Protein AF-A0ABD3XNU8-F1 (afdb_monomer)

Solvent-accessible surface area (backbone atoms only — not comparable to full-atom values): 5506 Å² total; per-residue (Å²): 90,32,37,34,40,37,24,20,50,66,36,40,49,46,49,56,51,59,75,70,48,93,78,74,83,68,58,94,62,52,47,78,45,68,48,38,37,72,90,40,31,52,83,56,50,77,79,64,83,51,72,78,60,55,60,77,31,81,45,73,50,79,47,72,41,73,72,32,60,95,74,50,58,69,69,57,53,51,52,34,47,52,52,51,53,57,51,52,50,61,52,62,75,110

Nearest PDB structures (foldseek):
  4a5o-assembly2_D  TM=4.391E-01  e=2.802E+00  Pseudomonas aeruginosa PAO1
  5zf1-assembly1_B  TM=3.769E-01  e=2.802E+00  Bombyx mori
  4a26-assembly1_B  TM=4.373E-01  e=6.325E+00  Leishmania major
  4a26-assembly1_A  TM=3.342E-01  e=7.244E+00  Leishmania major

Radius of gyration: 14.2 Å; Cα contacts (8 Å, |Δi|>4): 118; chains: 1; bounding box: 28×37×32 Å

Structure (mmCIF, N/CA/C/O backbone):
data_AF-A0ABD3XNU8-F1
#
_entry.id   AF-A0ABD3XNU8-F1
#
loop_
_atom_site.group_PDB
_atom_site.id
_atom_site.type_symbo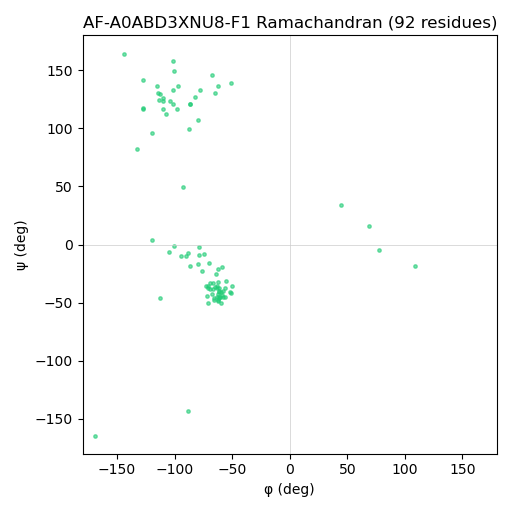l
_atom_site.label_atom_id
_atom_site.label_alt_id
_atom_site.label_comp_id
_atom_site.label_asym_id
_atom_site.label_entity_id
_atom_site.label_seq_id
_atom_site.pdbx_PDB_ins_code
_atom_site.Cartn_x
_atom_site.Cartn_y
_atom_site.Cartn_z
_atom_site.occupancy
_atom_site.B_iso_or_equiv
_atom_site.auth_seq_id
_atom_site.auth_comp_id
_atom_site.auth_asym_id
_atom_site.auth_atom_id
_atom_site.pdbx_PDB_model_num
ATOM 1 N N . MET A 1 1 ? -12.815 0.450 13.751 1.00 85.62 1 MET A N 1
ATOM 2 C CA . MET A 1 1 ? -12.065 -0.245 12.680 1.00 85.62 1 MET A CA 1
ATOM 3 C C . MET A 1 1 ? -10.667 0.355 12.548 1.00 85.62 1 MET A C 1
ATOM 5 O O . MET A 1 1 ? -10.530 1.567 12.633 1.00 85.62 1 MET A O 1
ATOM 9 N N . ARG A 1 2 ? -9.630 -0.464 12.345 1.00 87.12 2 ARG A N 1
ATOM 10 C CA . ARG A 1 2 ? -8.244 -0.021 12.120 1.00 87.12 2 ARG A CA 1
ATOM 11 C C . ARG A 1 2 ? -7.826 -0.292 10.676 1.00 87.12 2 ARG A C 1
ATOM 13 O O . ARG A 1 2 ? -7.890 -1.435 10.221 1.00 87.12 2 ARG A O 1
ATOM 20 N N . LEU A 1 3 ? -7.409 0.756 9.973 1.00 87.88 3 LEU A N 1
ATOM 21 C CA . LEU A 1 3 ? -6.982 0.737 8.580 1.00 87.88 3 LEU A CA 1
ATOM 22 C C . LEU A 1 3 ? -5.494 1.050 8.470 1.00 87.88 3 LEU A C 1
ATOM 24 O O . LEU A 1 3 ? -5.049 2.101 8.922 1.00 87.88 3 LEU A O 1
ATOM 28 N N . LEU A 1 4 ? -4.736 0.161 7.839 1.00 86.81 4 LEU A N 1
ATOM 29 C CA . LEU A 1 4 ? -3.334 0.402 7.529 1.00 86.81 4 LEU A CA 1
ATOM 30 C C . LEU A 1 4 ? -3.195 0.726 6.042 1.00 86.81 4 LEU A C 1
ATOM 32 O O . LEU A 1 4 ? -3.595 -0.068 5.197 1.00 86.81 4 LEU A O 1
ATOM 36 N N . ILE A 1 5 ? -2.611 1.870 5.70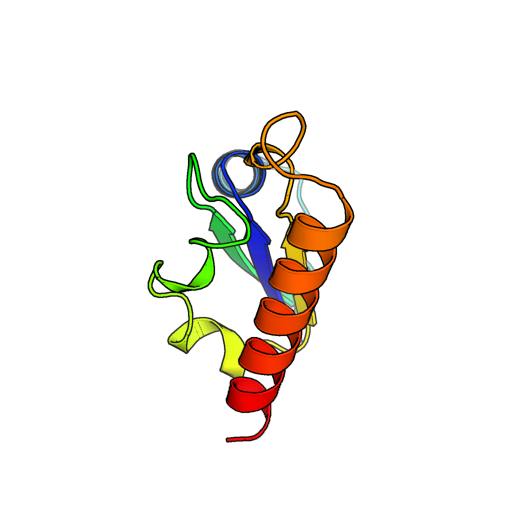9 1.00 87.81 5 ILE A N 1
ATOM 37 C CA . ILE A 1 5 ? -2.252 2.224 4.335 1.00 87.81 5 ILE A CA 1
ATOM 38 C C . ILE A 1 5 ? -0.737 2.121 4.228 1.00 87.81 5 ILE A C 1
ATOM 40 O O . ILE A 1 5 ? -0.012 2.896 4.853 1.00 87.81 5 ILE A O 1
ATOM 44 N N . VAL A 1 6 ? -0.256 1.153 3.453 1.00 85.38 6 VAL A N 1
ATOM 45 C CA . VAL A 1 6 ? 1.170 0.901 3.241 1.00 85.38 6 VAL A CA 1
ATOM 46 C C . VAL A 1 6 ? 1.493 1.180 1.785 1.00 85.38 6 VAL A C 1
ATOM 48 O O . VAL A 1 6 ? 0.817 0.676 0.891 1.00 85.38 6 VAL A O 1
ATOM 51 N N . GLY A 1 7 ? 2.528 1.967 1.530 1.00 84.81 7 GLY A N 1
ATOM 52 C CA . GLY A 1 7 ? 2.999 2.147 0.163 1.00 84.81 7 GLY A CA 1
ATOM 53 C C . GLY A 1 7 ? 4.333 2.851 0.060 1.00 84.81 7 GLY A C 1
ATOM 54 O O . GLY A 1 7 ? 5.069 2.946 1.043 1.00 84.81 7 GLY A O 1
ATOM 55 N N . HIS A 1 8 ? 4.668 3.328 -1.133 1.00 85.44 8 HIS A N 1
ATOM 56 C CA . HIS A 1 8 ? 5.923 4.043 -1.341 1.00 85.44 8 HIS A CA 1
ATOM 57 C C . HIS A 1 8 ? 5.764 5.555 -1.079 1.00 85.44 8 HIS A C 1
ATOM 59 O O . HIS A 1 8 ? 5.051 5.985 -0.165 1.00 85.44 8 HIS A O 1
ATOM 65 N N . SER A 1 9 ? 6.440 6.387 -1.869 1.00 83.12 9 SER A N 1
ATOM 66 C CA . SER A 1 9 ? 6.469 7.847 -1.762 1.00 83.12 9 SER A CA 1
ATOM 67 C C . SER A 1 9 ? 5.081 8.504 -1.791 1.00 83.12 9 SER A C 1
ATOM 69 O O . SER A 1 9 ? 4.886 9.523 -1.127 1.00 83.12 9 SER A O 1
ATOM 71 N N . ILE A 1 10 ? 4.103 7.928 -2.506 1.00 85.44 10 ILE A N 1
ATOM 72 C CA . ILE A 1 10 ? 2.727 8.454 -2.549 1.00 85.44 10 ILE A CA 1
ATOM 73 C C . ILE A 1 10 ? 2.065 8.341 -1.176 1.00 85.44 10 ILE A C 1
ATOM 75 O O . ILE A 1 10 ? 1.526 9.323 -0.673 1.00 85.44 10 ILE A O 1
ATOM 79 N N . VAL A 1 11 ? 2.159 7.182 -0.520 1.00 86.69 11 VAL A N 1
ATOM 80 C CA . VAL A 1 11 ? 1.586 6.980 0.820 1.00 86.69 11 VAL A CA 1
ATOM 81 C C . VAL A 1 11 ? 2.276 7.859 1.864 1.00 86.69 11 VAL A C 1
ATOM 83 O O . VAL A 1 11 ? 1.605 8.410 2.737 1.00 86.69 11 VAL A O 1
ATOM 86 N N . ALA A 1 12 ? 3.593 8.062 1.746 1.00 80.12 12 ALA A N 1
ATOM 87 C CA . ALA A 1 12 ? 4.324 8.980 2.622 1.00 80.12 12 ALA A CA 1
ATOM 88 C C . ALA A 1 12 ? 3.812 10.425 2.482 1.00 80.12 12 ALA A C 1
ATOM 90 O O . ALA A 1 12 ? 3.621 11.123 3.476 1.00 80.12 12 ALA A O 1
ATOM 91 N N . ARG A 1 13 ? 3.531 10.859 1.247 1.00 86.31 13 ARG A N 1
ATOM 92 C CA . ARG A 1 13 ? 2.959 12.182 0.964 1.00 86.31 13 ARG A CA 1
ATOM 93 C C . ARG A 1 13 ? 1.502 12.306 1.396 1.00 86.31 13 ARG A C 1
ATOM 95 O O . ARG A 1 13 ? 1.126 13.355 1.910 1.00 86.31 13 ARG A O 1
ATOM 102 N N . LEU A 1 14 ? 0.701 11.253 1.242 1.00 84.56 14 LEU A N 1
ATOM 103 C CA . LEU A 1 14 ? -0.688 11.240 1.705 1.00 84.56 14 LEU A CA 1
ATOM 10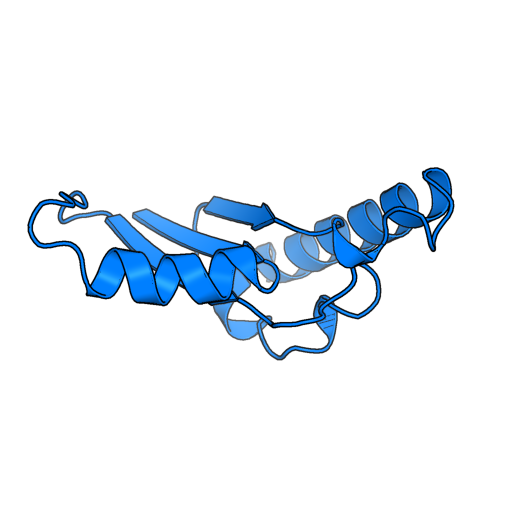4 C C . LEU A 1 14 ? -0.773 11.469 3.215 1.00 84.56 14 LEU A C 1
ATOM 106 O O . LEU A 1 14 ? -1.613 12.250 3.645 1.00 84.56 14 LEU A O 1
ATOM 110 N N . ALA A 1 15 ? 0.121 10.872 4.009 1.00 79.50 15 ALA A N 1
ATOM 111 C CA . ALA A 1 15 ? 0.157 11.096 5.455 1.00 79.50 15 ALA A CA 1
ATOM 112 C C . ALA A 1 15 ? 0.312 12.587 5.813 1.00 79.50 15 ALA A C 1
ATOM 114 O O . ALA A 1 15 ? -0.416 13.105 6.660 1.00 79.50 15 ALA A O 1
ATOM 115 N N . LEU A 1 16 ? 1.224 13.284 5.125 1.00 81.12 16 LEU A N 1
ATOM 116 C CA . LEU A 1 16 ? 1.448 14.723 5.301 1.00 81.12 16 LEU A CA 1
ATOM 117 C C . LEU A 1 16 ? 0.246 15.545 4.825 1.00 81.12 16 LEU A C 1
ATOM 119 O O . LEU A 1 16 ? -0.173 16.481 5.500 1.00 81.12 16 LEU A O 1
ATOM 123 N N . TYR A 1 17 ? -0.331 15.173 3.681 1.00 83.69 17 TYR A N 1
ATOM 124 C CA . TYR A 1 17 ? -1.500 15.844 3.127 1.00 83.69 17 TYR A CA 1
ATOM 125 C C . TYR A 1 17 ? -2.706 15.742 4.068 1.00 83.69 17 TYR A C 1
ATOM 127 O O . TYR A 1 17 ? -3.301 16.763 4.402 1.00 83.69 17 TYR A O 1
ATOM 135 N N . PHE A 1 18 ? -3.020 14.550 4.581 1.00 79.50 18 PHE A N 1
ATOM 136 C CA . PHE A 1 18 ? -4.123 14.363 5.526 1.00 79.50 18 PHE A CA 1
ATOM 137 C C . PHE A 1 18 ? -3.917 15.115 6.838 1.00 79.50 18 PHE A C 1
ATOM 139 O O . PHE A 1 18 ? -4.876 15.680 7.352 1.00 79.50 18 PHE A O 1
ATOM 146 N N . ALA A 1 19 ? -2.683 15.191 7.342 1.00 76.94 19 ALA A N 1
ATOM 147 C CA . ALA A 1 19 ? -2.373 16.004 8.517 1.00 76.94 19 ALA A CA 1
ATOM 148 C C . ALA A 1 19 ? -2.602 17.511 8.281 1.00 76.94 19 ALA A C 1
ATOM 150 O O . ALA A 1 19 ? -2.855 18.246 9.231 1.00 76.94 19 ALA A O 1
ATOM 151 N N . SER A 1 20 ? -2.526 17.971 7.027 1.00 79.19 20 SER A N 1
ATOM 152 C CA . SER A 1 20 ? -2.724 19.378 6.648 1.00 79.19 20 SER A CA 1
ATOM 153 C C . SER A 1 20 ? -4.173 19.754 6.308 1.00 79.19 20 SER A C 1
ATOM 155 O O . SER A 1 20 ? -4.480 20.935 6.144 1.00 79.19 20 SER A O 1
ATOM 157 N N . LEU A 1 21 ? -5.076 18.776 6.175 1.00 77.81 21 LEU A N 1
ATOM 158 C CA . LEU A 1 21 ? -6.457 19.024 5.765 1.00 77.81 21 LEU A CA 1
ATOM 159 C C . LEU A 1 21 ? -7.360 19.366 6.953 1.00 77.81 21 LEU A C 1
ATOM 161 O O . LEU A 1 21 ? -7.621 18.532 7.813 1.00 77.81 21 LEU A O 1
ATOM 165 N N . ASN A 1 22 ? -7.974 20.549 6.909 1.00 57.34 22 ASN A N 1
ATOM 166 C CA . ASN A 1 22 ? -8.969 20.979 7.901 1.00 57.34 22 ASN A CA 1
ATOM 167 C C . ASN A 1 22 ? -10.379 20.385 7.693 1.00 57.34 22 ASN A C 1
ATOM 169 O O . ASN A 1 22 ? -11.246 20.568 8.542 1.00 57.34 22 ASN A O 1
ATOM 173 N N . VAL A 1 23 ? -10.647 19.705 6.568 1.00 62.50 23 VAL A N 1
ATOM 174 C CA . VAL A 1 23 ? -12.012 19.269 6.176 1.00 62.50 23 VAL A CA 1
ATOM 175 C C . VAL A 1 23 ? -12.133 17.745 6.027 1.00 62.50 23 VAL A C 1
ATOM 177 O O . VAL A 1 23 ? -13.190 17.228 5.668 1.00 62.50 23 VAL A O 1
ATOM 180 N N . PHE A 1 24 ? -11.080 16.983 6.325 1.00 68.56 24 PHE A N 1
ATOM 181 C CA . PHE A 1 24 ? -11.149 15.531 6.197 1.00 68.56 24 PHE A CA 1
ATOM 182 C C . PHE A 1 24 ? -11.860 14.905 7.404 1.00 68.56 24 PHE A C 1
ATOM 184 O O . PHE A 1 24 ? -11.321 14.850 8.507 1.00 68.56 24 PHE A O 1
ATOM 191 N N . ARG A 1 25 ? -13.098 14.436 7.201 1.00 70.75 25 ARG A N 1
ATOM 192 C CA . ARG A 1 25 ? -13.882 13.758 8.2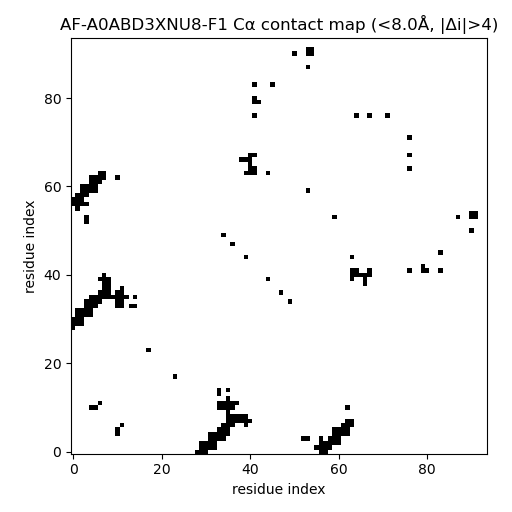41 1.00 70.75 25 ARG A CA 1
ATOM 193 C C . ARG A 1 25 ? -13.571 12.266 8.240 1.00 70.75 25 ARG A C 1
ATOM 195 O O . ARG A 1 25 ? -14.126 11.512 7.446 1.00 70.75 25 ARG A O 1
ATOM 202 N N . ILE A 1 26 ? -12.702 11.852 9.154 1.00 75.69 26 ILE A N 1
ATOM 203 C CA . ILE A 1 26 ? -12.525 10.440 9.498 1.00 75.69 26 ILE A CA 1
ATOM 204 C C . ILE A 1 26 ? -13.629 10.081 10.503 1.00 75.69 26 ILE A C 1
ATOM 206 O O . ILE A 1 26 ? -13.777 10.797 11.497 1.00 75.69 26 ILE A O 1
ATOM 210 N N . PRO A 1 27 ? -14.424 9.022 10.265 1.00 82.75 27 PRO A N 1
ATOM 211 C CA . PRO A 1 27 ? -15.359 8.515 11.262 1.00 82.75 27 PRO A CA 1
ATOM 212 C C . PRO A 1 27 ? -14.650 8.293 12.608 1.00 82.75 27 PRO A C 1
ATOM 214 O O . PRO A 1 27 ? -13.523 7.798 12.614 1.00 82.75 27 PRO A O 1
ATOM 217 N N . PRO A 1 28 ? -15.262 8.642 13.752 1.00 80.50 28 PRO A N 1
ATOM 218 C CA . PRO A 1 28 ? -14.592 8.586 15.056 1.00 80.50 28 PRO A CA 1
ATOM 219 C C . PRO A 1 28 ? -14.165 7.166 15.460 1.00 80.50 28 PRO A C 1
ATOM 221 O O . PRO A 1 28 ? -13.269 6.985 16.281 1.00 80.50 28 PRO A O 1
ATOM 224 N N . ASP A 1 29 ? -14.786 6.148 14.873 1.00 87.50 29 ASP A N 1
ATOM 225 C CA . ASP A 1 29 ? -14.477 4.738 15.064 1.00 87.50 29 ASP A CA 1
ATOM 226 C C . ASP A 1 29 ? -13.396 4.214 14.099 1.00 87.50 29 ASP A C 1
ATOM 228 O O . ASP A 1 29 ? -12.940 3.076 14.255 1.00 87.50 29 ASP A O 1
ATOM 232 N N . LEU A 1 30 ? -12.961 5.010 13.117 1.00 85.06 30 LEU A N 1
ATOM 233 C CA . LEU A 1 30 ? -11.937 4.648 12.142 1.00 85.06 30 LEU A CA 1
ATOM 234 C C . LEU A 1 30 ? -10.567 5.209 12.544 1.00 85.06 30 LEU A C 1
ATOM 236 O O . LEU A 1 30 ? -10.334 6.413 12.544 1.00 85.06 30 LEU A O 1
ATOM 240 N N . GLN A 1 31 ? -9.618 4.318 12.816 1.00 86.31 31 GLN A N 1
ATOM 241 C CA . GLN A 1 31 ? -8.213 4.669 13.020 1.00 86.31 31 GLN A CA 1
ATOM 242 C C . GLN A 1 31 ? -7.436 4.356 11.744 1.00 86.31 31 GLN A C 1
ATOM 244 O O . GLN A 1 31 ? -7.420 3.205 11.310 1.00 86.31 31 GLN A O 1
ATOM 249 N N . ILE A 1 32 ? -6.798 5.363 11.145 1.00 86.06 32 ILE A N 1
ATOM 250 C CA . ILE A 1 32 ? -5.991 5.202 9.929 1.00 86.06 32 ILE A CA 1
ATOM 251 C C . ILE A 1 32 ? -4.518 5.382 10.282 1.00 86.06 32 ILE A C 1
ATOM 253 O O . ILE A 1 32 ? -4.127 6.412 10.829 1.00 86.06 32 ILE A O 1
ATOM 257 N N . GLN A 1 33 ? -3.694 4.400 9.933 1.00 86.12 33 GLN A N 1
ATOM 258 C CA . GLN A 1 33 ? -2.245 4.483 10.033 1.00 86.12 33 GLN A CA 1
ATOM 259 C C . GLN A 1 33 ? -1.628 4.483 8.636 1.00 86.12 33 GLN A C 1
ATOM 261 O O . GLN A 1 33 ? -1.905 3.603 7.824 1.00 86.12 33 GLN A O 1
ATOM 266 N N . PHE A 1 34 ? -0.749 5.447 8.370 1.00 85.38 34 PHE A N 1
ATOM 267 C CA . PHE A 1 34 ? 0.019 5.516 7.130 1.00 85.38 34 PHE A CA 1
ATOM 268 C C . PHE A 1 34 ? 1.442 5.004 7.359 1.00 85.38 34 PHE A C 1
ATOM 270 O O . PHE A 1 34 ? 2.115 5.397 8.314 1.00 85.38 34 PHE A O 1
ATOM 277 N N . ARG A 1 35 ? 1.918 4.139 6.463 1.00 83.62 35 ARG A N 1
ATOM 278 C CA . ARG A 1 35 ? 3.282 3.599 6.436 1.00 83.62 35 ARG A CA 1
ATOM 279 C C . ARG A 1 35 ? 3.827 3.707 5.015 1.00 83.62 35 ARG A C 1
ATOM 281 O O . ARG A 1 35 ? 3.750 2.772 4.224 1.00 83.62 35 ARG A O 1
ATOM 288 N N . GLY A 1 36 ? 4.326 4.894 4.690 1.00 80.56 36 GLY A N 1
ATOM 289 C CA . GLY A 1 36 ? 4.950 5.184 3.405 1.00 80.56 36 GLY A CA 1
ATOM 290 C C . GLY A 1 36 ? 6.469 5.082 3.476 1.00 80.56 36 GLY A C 1
ATOM 291 O O . GLY A 1 36 ? 7.059 5.619 4.413 1.00 80.56 36 GLY A O 1
ATOM 292 N N . VAL A 1 37 ? 7.106 4.456 2.486 1.00 78.56 37 VAL A N 1
ATOM 293 C CA . VAL A 1 37 ? 8.573 4.446 2.367 1.00 78.56 37 VAL A CA 1
ATOM 294 C C . VAL A 1 37 ? 9.017 4.896 0.983 1.00 78.56 37 VAL A C 1
ATOM 296 O O . VAL A 1 37 ? 8.725 4.260 -0.027 1.00 78.56 37 VAL A O 1
ATOM 299 N N . SER A 1 38 ? 9.746 6.009 0.931 1.00 79.56 38 SER A N 1
ATOM 300 C CA . SER A 1 38 ? 10.259 6.539 -0.333 1.00 79.56 38 SER A CA 1
ATOM 301 C C . SER A 1 38 ? 11.221 5.552 -0.998 1.00 79.56 38 SER A C 1
ATOM 303 O O . SER A 1 38 ? 12.074 4.974 -0.329 1.00 79.56 38 SER A O 1
ATOM 305 N N . GLY A 1 39 ? 11.079 5.364 -2.312 1.00 76.38 39 GLY A N 1
ATOM 306 C CA . GLY A 1 39 ? 11.955 4.487 -3.097 1.00 76.38 39 GLY A CA 1
ATOM 307 C C . GLY A 1 39 ? 11.799 2.991 -2.806 1.00 76.38 39 GLY A C 1
ATOM 308 O O . GLY A 1 39 ? 12.683 2.217 -3.159 1.00 76.38 39 GLY A O 1
ATOM 309 N N . ALA A 1 40 ? 10.712 2.571 -2.152 1.00 76.38 40 ALA A N 1
ATOM 310 C CA . ALA A 1 40 ? 10.447 1.160 -1.900 1.00 76.38 40 ALA A CA 1
ATOM 311 C C . ALA A 1 40 ? 9.902 0.451 -3.156 1.00 76.38 40 ALA A C 1
ATOM 313 O O . ALA A 1 40 ? 8.991 0.942 -3.821 1.00 76.38 40 ALA A O 1
ATOM 314 N N . TRP A 1 41 ? 10.471 -0.709 -3.453 1.00 82.94 41 TRP A N 1
ATOM 315 C CA . TRP A 1 41 ? 10.152 -1.644 -4.534 1.00 82.94 41 TRP A CA 1
ATOM 316 C C . TRP A 1 41 ? 9.345 -2.798 -3.946 1.00 82.94 41 TRP A C 1
ATOM 318 O O . TRP A 1 41 ? 9.497 -3.083 -2.757 1.00 82.94 41 TRP A O 1
ATOM 328 N N . VAL A 1 42 ? 8.561 -3.537 -4.737 1.00 81.06 42 VAL A N 1
ATOM 329 C CA . VAL A 1 42 ? 7.803 -4.690 -4.196 1.00 81.06 42 VAL A CA 1
ATOM 330 C C . VAL A 1 42 ? 8.732 -5.699 -3.504 1.00 81.06 42 VAL A C 1
ATOM 332 O O . VAL A 1 42 ? 8.392 -6.250 -2.457 1.00 81.06 42 VAL A O 1
ATOM 335 N N . SER A 1 43 ? 9.934 -5.905 -4.048 1.00 75.25 43 SER A N 1
ATOM 336 C CA . SER A 1 43 ? 10.924 -6.857 -3.529 1.00 75.25 43 SER A CA 1
ATOM 337 C C . SER A 1 43 ? 11.542 -6.453 -2.184 1.00 75.25 43 SER A C 1
ATOM 339 O O . SER A 1 43 ? 11.850 -7.323 -1.368 1.00 75.25 43 SER A O 1
ATOM 341 N N . ASN A 1 44 ? 11.719 -5.151 -1.931 1.00 72.00 44 ASN A N 1
ATOM 342 C CA . ASN A 1 44 ? 12.358 -4.643 -0.713 1.00 72.00 44 ASN A CA 1
ATOM 343 C C . ASN A 1 44 ? 11.364 -4.052 0.297 1.00 72.00 44 ASN A C 1
ATOM 345 O O . ASN A 1 44 ? 11.738 -3.777 1.440 1.00 72.00 44 ASN A O 1
ATOM 349 N N . PHE A 1 45 ? 10.092 -3.947 -0.098 1.00 71.50 45 PHE A N 1
ATOM 350 C CA . PHE A 1 45 ? 9.010 -3.390 0.698 1.00 71.50 45 PHE A CA 1
ATOM 351 C C . PHE A 1 45 ? 8.955 -3.999 2.101 1.00 71.50 45 PHE A C 1
ATOM 353 O O . PHE A 1 45 ? 8.692 -3.316 3.085 1.00 71.50 45 PHE A O 1
ATOM 360 N N . PHE A 1 46 ? 9.270 -5.292 2.218 1.00 60.00 46 PHE A N 1
ATOM 361 C CA . PHE A 1 46 ? 9.166 -6.060 3.455 1.00 60.00 46 PHE A CA 1
ATOM 362 C C . PHE A 1 46 ? 10.275 -5.810 4.497 1.00 60.00 46 PHE A C 1
ATOM 364 O O . PHE A 1 46 ? 10.058 -6.048 5.687 1.00 60.00 46 PHE A O 1
ATOM 371 N N . PHE A 1 47 ? 11.452 -5.314 4.102 1.00 61.50 47 PHE A N 1
ATOM 372 C CA . PHE A 1 47 ? 12.552 -5.061 5.052 1.00 61.50 47 PHE A CA 1
ATOM 373 C C . PHE A 1 47 ? 12.313 -3.823 5.925 1.00 61.50 47 PHE A C 1
ATOM 375 O O . PHE A 1 47 ? 13.024 -3.582 6.897 1.00 61.50 47 PHE A O 1
ATOM 382 N N . LEU A 1 48 ? 11.268 -3.060 5.619 1.00 63.91 48 LEU A N 1
ATOM 383 C CA . LEU A 1 48 ? 11.019 -1.738 6.171 1.00 63.91 48 LEU A CA 1
ATOM 384 C C . LEU A 1 48 ? 10.123 -1.779 7.422 1.00 63.91 48 LEU A C 1
ATOM 386 O O . LEU A 1 48 ? 9.124 -1.085 7.508 1.00 63.91 48 LEU A O 1
ATOM 390 N N . ASN A 1 49 ? 10.447 -2.636 8.390 1.00 59.75 49 ASN A N 1
ATOM 391 C CA . ASN A 1 49 ? 9.946 -2.613 9.777 1.00 59.75 49 ASN A CA 1
ATOM 392 C C . ASN A 1 49 ? 8.423 -2.388 10.027 1.00 59.75 49 ASN A C 1
ATOM 394 O O . ASN A 1 49 ? 8.032 -1.800 11.033 1.00 59.75 49 ASN A O 1
ATOM 398 N N . TRP A 1 50 ? 7.537 -2.876 9.152 1.00 65.25 50 TRP A N 1
ATOM 399 C CA . TRP A 1 50 ? 6.070 -2.716 9.263 1.00 65.25 50 TRP A CA 1
ATOM 400 C C . TRP A 1 50 ? 5.349 -3.950 9.822 1.00 65.25 50 TRP A C 1
ATOM 402 O O . TRP A 1 50 ? 4.136 -3.917 10.020 1.00 65.25 50 TRP A O 1
ATOM 412 N N . ARG A 1 51 ? 6.093 -5.024 10.127 1.00 62.31 51 ARG A N 1
ATOM 413 C CA . ARG A 1 51 ? 5.566 -6.303 10.642 1.00 62.31 51 ARG A CA 1
ATOM 414 C C . ARG A 1 51 ? 4.651 -6.130 11.854 1.00 62.31 51 ARG A C 1
ATOM 416 O O . ARG A 1 51 ? 3.615 -6.777 11.926 1.00 62.31 51 ARG A O 1
ATOM 423 N N . VAL A 1 52 ? 5.018 -5.229 12.766 1.00 57.31 52 VAL A N 1
ATOM 424 C CA . VAL A 1 52 ? 4.272 -4.969 14.007 1.00 57.31 52 VAL A CA 1
ATOM 425 C C . VAL A 1 52 ? 2.903 -4.345 13.716 1.00 57.31 52 VAL A C 1
ATOM 427 O O . VAL A 1 52 ? 1.932 -4.660 14.386 1.00 57.31 52 VAL A O 1
ATOM 430 N N . SER A 1 53 ? 2.786 -3.532 12.663 1.00 64.75 53 SER A N 1
ATOM 431 C CA . SER A 1 53 ? 1.525 -2.873 12.318 1.00 64.75 53 SER A CA 1
ATOM 432 C C . SER A 1 53 ? 0.544 -3.786 11.575 1.00 64.75 53 SER A C 1
ATOM 434 O O . SER A 1 53 ? -0.628 -3.463 11.519 1.00 64.75 53 SER A O 1
ATOM 436 N N . VAL A 1 54 ? 0.942 -4.924 11.004 1.00 70.31 54 VAL A N 1
ATOM 437 C CA . VAL A 1 54 ? 0.016 -5.749 10.193 1.00 70.31 54 VAL A CA 1
ATOM 438 C C . VAL A 1 54 ? -1.046 -6.459 11.043 1.00 70.31 54 VAL A C 1
ATOM 440 O O . VAL A 1 54 ? -2.188 -6.576 10.605 1.00 70.31 54 VAL A O 1
ATOM 443 N N . HIS A 1 55 ? -0.696 -6.902 12.254 1.00 71.38 55 HIS A N 1
ATOM 444 C CA . HIS A 1 55 ? -1.600 -7.665 13.127 1.00 71.38 55 HIS A CA 1
ATOM 445 C C . HIS A 1 55 ? -2.761 -6.826 13.666 1.00 71.38 55 HIS A C 1
ATOM 447 O O . HIS A 1 55 ? -3.892 -7.295 13.737 1.00 71.38 55 HIS A O 1
ATOM 453 N N . ASP A 1 56 ? -2.491 -5.568 14.008 1.00 79.75 56 ASP A N 1
ATOM 454 C CA . ASP A 1 56 ? -3.454 -4.713 14.701 1.00 79.75 56 ASP A CA 1
ATOM 455 C C . ASP A 1 56 ? -4.540 -4.123 13.791 1.00 79.75 56 ASP A C 1
ATOM 457 O O . ASP A 1 56 ? -5.413 -3.406 14.282 1.00 79.75 56 ASP A O 1
ATOM 461 N N . HIS A 1 57 ? -4.499 -4.379 12.478 1.00 84.06 57 HIS A N 1
ATOM 462 C CA . HIS A 1 57 ? -5.364 -3.714 11.501 1.00 84.06 57 HIS A CA 1
ATOM 463 C C . HIS A 1 57 ? -6.329 -4.681 10.811 1.00 84.06 57 HIS A C 1
ATOM 465 O O . HIS A 1 57 ? -5.983 -5.780 10.374 1.00 84.06 57 HIS A O 1
ATOM 471 N N . ASN A 1 58 ? -7.581 -4.239 10.677 1.00 86.25 58 ASN A N 1
ATOM 472 C CA . ASN A 1 58 ? -8.647 -5.020 10.058 1.00 86.25 58 ASN A CA 1
ATOM 473 C C . ASN A 1 58 ? -8.443 -5.116 8.543 1.00 86.25 58 ASN A C 1
ATOM 475 O O . ASN A 1 58 ? -8.568 -6.200 7.964 1.00 86.25 58 ASN A O 1
ATOM 479 N N . VAL A 1 59 ? -8.106 -3.978 7.932 1.00 85.56 59 VAL A N 1
ATOM 480 C CA . VAL A 1 59 ? -7.962 -3.786 6.488 1.00 85.56 59 VAL A CA 1
ATOM 481 C C . VAL A 1 59 ? -6.597 -3.168 6.210 1.00 85.56 59 VAL A C 1
ATOM 483 O O . VAL A 1 59 ? -6.126 -2.317 6.969 1.00 85.56 59 VAL A O 1
ATOM 486 N N . ILE A 1 60 ? -5.968 -3.604 5.120 1.00 86.50 60 ILE A N 1
ATOM 487 C CA . ILE A 1 60 ? -4.679 -3.084 4.673 1.00 86.50 60 ILE A CA 1
ATOM 488 C C . ILE A 1 60 ? -4.809 -2.669 3.210 1.00 86.50 60 ILE A C 1
ATOM 490 O O . ILE A 1 60 ? -5.064 -3.516 2.356 1.00 86.50 60 ILE A O 1
ATOM 494 N N . PHE A 1 61 ? -4.633 -1.380 2.923 1.00 87.69 61 PHE A N 1
ATOM 495 C CA . PHE A 1 61 ? -4.418 -0.898 1.561 1.00 87.69 61 PHE A CA 1
ATOM 496 C C . PHE A 1 61 ? -2.933 -0.977 1.252 1.00 87.69 61 PHE A C 1
ATOM 498 O O . PHE A 1 61 ? -2.116 -0.367 1.943 1.00 87.69 61 PHE A O 1
ATOM 505 N N . LEU A 1 62 ? -2.598 -1.728 0.211 1.00 86.06 62 LEU A N 1
ATOM 506 C CA . LEU A 1 62 ? -1.234 -1.909 -0.247 1.00 86.06 62 LEU A CA 1
ATOM 507 C C . LEU A 1 62 ? -1.055 -1.195 -1.587 1.00 86.06 62 LEU A C 1
ATOM 509 O O . LEU A 1 62 ? -1.695 -1.551 -2.573 1.00 86.06 62 LEU A O 1
ATOM 513 N N . GLN A 1 63 ? -0.180 -0.194 -1.611 1.00 86.62 63 GLN A N 1
ATOM 514 C CA . GLN A 1 63 ? 0.145 0.601 -2.789 1.00 86.62 63 GLN A CA 1
ATOM 515 C C . GLN A 1 63 ? 1.641 0.454 -3.087 1.00 86.62 63 GLN A C 1
ATOM 517 O O . GLN A 1 63 ? 2.487 1.105 -2.485 1.00 86.62 63 GLN A O 1
ATOM 522 N N . VAL A 1 64 ? 1.987 -0.461 -3.985 1.00 85.31 64 VAL A N 1
ATOM 523 C CA . VAL A 1 64 ? 3.374 -0.808 -4.335 1.00 85.31 64 VAL A CA 1
ATOM 524 C C . VAL A 1 64 ? 3.455 -1.129 -5.825 1.00 85.31 64 VAL A C 1
ATOM 526 O O . VAL A 1 64 ? 2.425 -1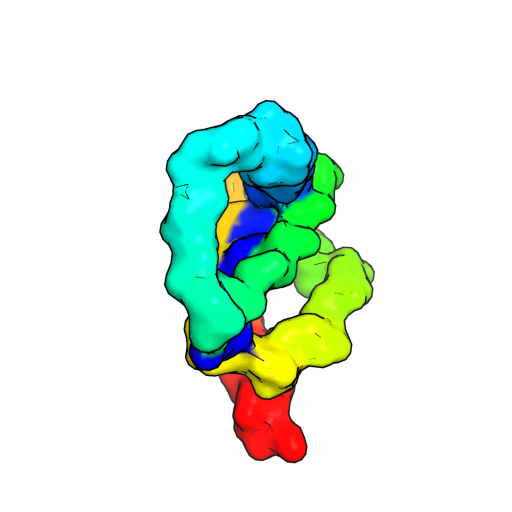.374 -6.448 1.00 85.31 64 VAL A O 1
ATOM 529 N N . GLY A 1 65 ? 4.661 -1.152 -6.394 1.00 84.25 65 GLY A N 1
ATOM 530 C CA . GLY A 1 65 ? 4.874 -1.542 -7.792 1.00 84.25 65 GLY A CA 1
ATOM 531 C C . GLY A 1 65 ? 5.252 -0.405 -8.731 1.00 84.25 65 GLY A C 1
ATOM 532 O O . GLY A 1 65 ? 5.805 -0.681 -9.786 1.00 84.25 65 GLY A O 1
ATOM 533 N N . GLU A 1 66 ? 5.020 0.862 -8.370 1.00 85.88 66 GLU A N 1
ATOM 534 C CA . GLU A 1 66 ? 5.334 1.991 -9.264 1.00 85.88 66 GLU A CA 1
ATOM 535 C C . GLU A 1 66 ? 6.832 2.075 -9.582 1.00 85.88 66 GLU A C 1
ATOM 537 O O . GLU A 1 66 ? 7.208 2.229 -10.738 1.00 85.88 66 GLU A O 1
ATOM 542 N N . ASN A 1 67 ? 7.688 1.886 -8.573 1.00 85.88 67 ASN A N 1
ATOM 543 C CA . ASN A 1 67 ? 9.145 1.891 -8.748 1.00 85.88 67 ASN A CA 1
ATOM 544 C C . ASN A 1 67 ? 9.666 0.669 -9.525 1.00 85.88 67 ASN A C 1
ATOM 546 O O . ASN A 1 67 ? 10.805 0.674 -9.981 1.00 85.88 67 ASN A O 1
ATOM 550 N N . ASP A 1 68 ? 8.853 -0.380 -9.658 1.00 85.81 68 ASP A N 1
ATOM 551 C CA . ASP A 1 68 ? 9.206 -1.603 -10.371 1.00 85.81 68 ASP A CA 1
ATOM 552 C C . ASP A 1 68 ? 8.903 -1.490 -11.882 1.00 85.81 68 ASP A C 1
ATOM 554 O O . ASP A 1 68 ? 9.456 -2.250 -12.684 1.00 85.81 68 ASP A O 1
ATOM 558 N N . VAL A 1 69 ? 8.053 -0.533 -12.290 1.00 84.50 69 VAL A N 1
ATOM 559 C CA . VAL A 1 69 ? 7.651 -0.320 -13.690 1.00 84.50 69 VAL A CA 1
ATOM 560 C C . VAL A 1 69 ? 8.846 0.106 -14.540 1.00 84.50 69 VAL A C 1
ATOM 562 O O . VAL A 1 69 ? 9.584 1.025 -14.203 1.00 84.50 69 VAL A O 1
ATOM 565 N N . GLY A 1 70 ? 9.029 -0.567 -15.678 1.00 85.31 70 GLY A N 1
ATOM 566 C CA . GLY A 1 70 ? 10.138 -0.303 -16.599 1.00 85.31 70 GLY A CA 1
ATOM 567 C C . GLY A 1 70 ? 11.482 -0.886 -16.150 1.00 85.31 70 GLY A C 1
ATOM 568 O O . GLY A 1 70 ? 12.439 -0.823 -16.916 1.00 85.31 70 GLY A O 1
ATOM 569 N N . ILE A 1 71 ? 11.548 -1.486 -14.956 1.00 88.62 71 ILE A N 1
ATOM 570 C CA . ILE A 1 71 ? 12.751 -2.146 -14.435 1.00 88.62 71 ILE A CA 1
ATOM 571 C C . ILE A 1 71 ? 12.554 -3.658 -14.331 1.00 88.62 71 ILE A C 1
ATOM 573 O O . ILE A 1 71 ? 13.423 -4.426 -14.742 1.00 88.62 71 ILE A O 1
ATOM 577 N N . LEU A 1 72 ? 11.420 -4.099 -13.782 1.00 87.19 72 LEU A N 1
ATOM 578 C CA . LEU A 1 72 ? 11.082 -5.513 -13.649 1.00 87.19 72 LEU A CA 1
ATOM 579 C C . LEU A 1 72 ? 10.100 -5.949 -14.736 1.00 87.19 72 LEU A C 1
ATOM 581 O O . LEU A 1 72 ? 9.236 -5.188 -15.173 1.00 87.19 72 LEU A O 1
ATOM 585 N N . GLN A 1 73 ? 10.197 -7.220 -15.129 1.00 91.06 73 GLN A N 1
ATOM 586 C CA . GLN A 1 73 ? 9.165 -7.844 -15.950 1.00 91.06 73 GLN A CA 1
ATOM 587 C C . GLN A 1 73 ? 7.862 -7.988 -15.143 1.00 91.06 73 GLN A C 1
ATOM 589 O O . GLN A 1 73 ? 7.931 -8.271 -13.940 1.00 91.06 73 GLN A O 1
ATOM 594 N N . PRO A 1 74 ? 6.682 -7.859 -15.779 1.00 89.50 74 PRO A N 1
ATOM 595 C CA . PRO A 1 74 ? 5.392 -7.970 -15.096 1.00 89.50 74 PRO A CA 1
ATOM 596 C C . PRO A 1 74 ? 5.252 -9.235 -14.241 1.00 89.50 74 PRO A C 1
ATOM 598 O O . PRO A 1 74 ? 4.812 -9.157 -13.096 1.00 89.50 74 PRO A O 1
ATOM 601 N N . ASP A 1 75 ? 5.719 -10.381 -14.739 1.00 92.19 75 ASP A N 1
ATOM 602 C CA . ASP A 1 75 ? 5.645 -11.658 -14.019 1.00 92.19 75 ASP A CA 1
ATOM 603 C C . ASP A 1 75 ? 6.446 -11.637 -12.715 1.00 92.19 75 ASP A C 1
ATOM 605 O O . ASP A 1 75 ? 6.028 -12.193 -11.697 1.00 92.19 75 ASP A O 1
ATOM 609 N N . GLN A 1 76 ? 7.583 -10.940 -12.710 1.00 89.50 76 GLN A N 1
ATOM 610 C CA . GLN A 1 76 ? 8.410 -10.800 -11.520 1.00 89.50 76 GLN A CA 1
ATOM 611 C C . GLN A 1 76 ? 7.774 -9.855 -10.496 1.00 89.50 76 GLN A C 1
ATOM 613 O O . GLN A 1 76 ? 7.846 -10.118 -9.293 1.00 89.50 76 GLN A O 1
ATOM 618 N N . VAL A 1 77 ? 7.092 -8.802 -10.957 1.00 88.12 77 VAL A N 1
ATOM 619 C CA . VAL A 1 77 ? 6.288 -7.925 -10.091 1.00 88.12 77 VAL A CA 1
ATOM 620 C C . VAL A 1 77 ? 5.158 -8.722 -9.441 1.00 88.12 77 VAL A C 1
ATOM 622 O O . VAL A 1 77 ? 5.014 -8.692 -8.218 1.00 88.12 77 VAL A O 1
ATOM 625 N N . VAL A 1 78 ? 4.407 -9.502 -10.225 1.00 89.38 78 VAL A N 1
ATOM 626 C CA . VAL A 1 78 ? 3.320 -10.360 -9.726 1.00 89.38 78 VAL A CA 1
ATOM 627 C C . VAL A 1 78 ?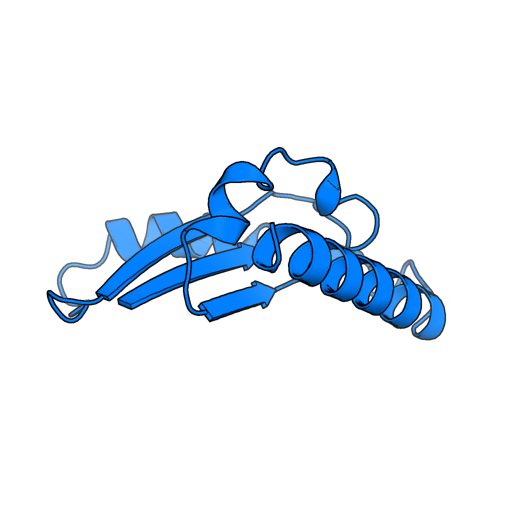 3.848 -11.397 -8.735 1.00 89.38 78 VAL A C 1
ATOM 629 O O . VAL A 1 78 ? 3.286 -11.554 -7.652 1.00 89.38 78 VAL A O 1
ATOM 632 N N . HIS A 1 79 ? 4.960 -12.064 -9.046 1.00 90.00 79 HIS A N 1
ATOM 633 C CA . HIS A 1 79 ? 5.583 -13.026 -8.140 1.00 90.00 79 HIS A CA 1
ATOM 634 C C . HIS A 1 79 ? 5.951 -12.391 -6.789 1.00 90.00 79 HIS A C 1
ATOM 636 O O . HIS A 1 79 ? 5.654 -12.948 -5.727 1.00 90.00 79 HIS A O 1
ATOM 642 N N . ASN A 1 80 ? 6.558 -11.202 -6.813 1.00 87.19 80 ASN A N 1
ATOM 643 C CA . ASN A 1 80 ? 6.927 -10.477 -5.600 1.00 87.19 80 ASN A CA 1
ATOM 644 C C . ASN A 1 80 ? 5.687 -10.015 -4.811 1.00 87.19 80 ASN A C 1
ATOM 646 O O . ASN A 1 80 ? 5.677 -10.125 -3.583 1.00 87.19 80 ASN A O 1
ATOM 650 N N . LEU A 1 81 ? 4.621 -9.584 -5.494 1.00 87.00 81 LEU A N 1
ATOM 651 C CA . LEU A 1 81 ? 3.338 -9.219 -4.879 1.00 87.00 81 LEU A CA 1
ATOM 652 C C . LEU A 1 81 ? 2.678 -10.414 -4.184 1.00 87.00 81 LEU A C 1
ATOM 654 O O . LEU A 1 81 ? 2.232 -10.301 -3.044 1.00 87.00 81 LEU A O 1
ATOM 658 N N . VAL A 1 82 ? 2.654 -11.582 -4.828 1.00 88.81 82 VAL A N 1
ATOM 659 C CA . VAL A 1 82 ? 2.104 -12.806 -4.227 1.00 88.81 82 VAL A CA 1
ATOM 660 C C . VAL A 1 82 ? 2.887 -13.180 -2.972 1.00 88.81 82 VAL A C 1
ATOM 662 O O . VAL A 1 82 ? 2.288 -13.460 -1.932 1.00 88.81 82 VAL A O 1
ATOM 665 N N . ARG A 1 83 ? 4.225 -13.133 -3.024 1.00 85.94 83 ARG A N 1
ATOM 666 C CA . ARG A 1 83 ? 5.069 -13.390 -1.845 1.00 85.94 83 ARG A CA 1
ATOM 667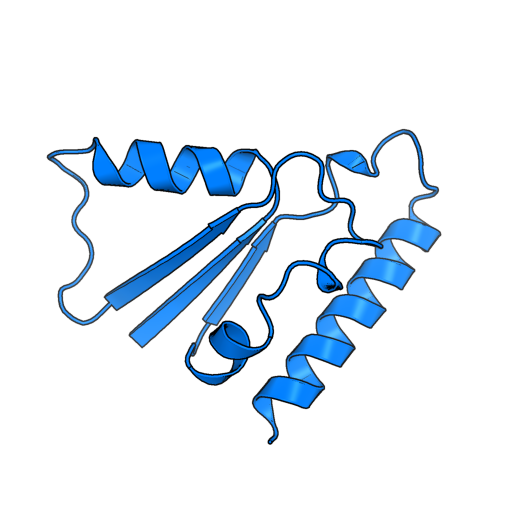 C C . ARG A 1 83 ? 4.762 -12.419 -0.711 1.00 85.94 83 ARG A C 1
ATOM 669 O O . ARG A 1 83 ? 4.625 -12.854 0.431 1.00 85.94 83 ARG A O 1
ATOM 676 N N . LEU A 1 84 ? 4.604 -11.139 -1.028 1.00 82.56 84 LEU A N 1
ATOM 677 C CA . LEU A 1 84 ? 4.259 -10.090 -0.077 1.00 82.56 84 LEU A CA 1
ATOM 678 C C . LEU A 1 84 ? 2.910 -10.360 0.611 1.00 82.56 84 LEU A C 1
ATOM 680 O O . LEU A 1 84 ? 2.846 -10.393 1.841 1.00 82.56 84 LEU A O 1
ATOM 684 N N . CYS A 1 85 ? 1.861 -10.651 -0.161 1.00 83.06 85 CYS A N 1
ATOM 685 C CA . CYS A 1 85 ? 0.533 -10.980 0.363 1.00 83.06 85 CYS A CA 1
ATOM 686 C C . CYS A 1 85 ? 0.552 -12.239 1.241 1.00 83.06 85 CYS A C 1
ATOM 688 O O . CYS A 1 85 ? 0.020 -12.234 2.353 1.00 83.06 85 CYS A O 1
ATOM 690 N N . MET A 1 86 ? 1.216 -13.306 0.786 1.00 85.06 86 MET A N 1
ATOM 691 C CA . MET A 1 86 ? 1.344 -14.551 1.552 1.00 85.06 86 MET A CA 1
ATOM 692 C C . MET A 1 86 ? 2.080 -14.337 2.875 1.00 85.06 86 MET A C 1
ATOM 694 O O . MET A 1 86 ? 1.719 -14.927 3.893 1.00 85.06 86 MET A O 1
ATOM 698 N N . MET A 1 87 ? 3.099 -13.478 2.892 1.00 79.31 87 MET A N 1
ATOM 699 C CA . MET A 1 87 ? 3.786 -13.114 4.126 1.00 79.31 87 MET A CA 1
ATOM 700 C C . MET A 1 87 ? 2.868 -12.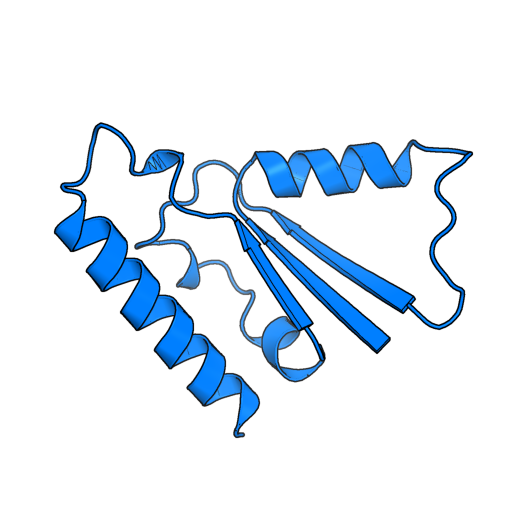339 5.073 1.00 79.31 87 MET A C 1
ATOM 702 O O . MET A 1 87 ? 2.795 -12.702 6.242 1.00 79.31 87 MET A O 1
ATOM 706 N N . MET A 1 88 ? 2.126 -11.338 4.592 1.00 78.50 88 MET A N 1
ATOM 707 C CA . MET A 1 88 ? 1.171 -10.579 5.415 1.00 78.50 88 MET A CA 1
ATOM 708 C C . MET A 1 88 ? 0.099 -11.471 6.052 1.00 78.50 88 MET A C 1
ATOM 710 O O . MET A 1 88 ? -0.215 -11.308 7.231 1.00 78.50 88 MET A O 1
ATOM 714 N N . LEU A 1 89 ? -0.411 -12.454 5.304 1.00 77.56 89 LEU A N 1
ATOM 715 C CA . LEU A 1 89 ? -1.358 -13.445 5.820 1.00 77.56 89 LEU A CA 1
ATOM 716 C C . LEU A 1 89 ? -0.761 -14.281 6.959 1.00 77.56 89 LEU A C 1
ATOM 718 O O . LEU A 1 89 ? -1.436 -14.519 7.955 1.00 77.56 89 LEU A O 1
ATOM 722 N N . ARG A 1 90 ? 0.516 -14.680 6.861 1.00 75.62 90 ARG A N 1
ATOM 723 C CA . ARG A 1 90 ? 1.200 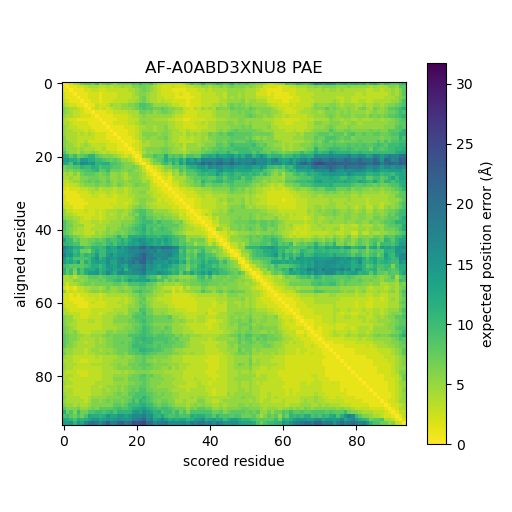-15.421 7.940 1.00 75.62 90 ARG A CA 1
ATOM 724 C C . ARG A 1 90 ? 1.308 -14.623 9.234 1.00 75.62 90 ARG A C 1
ATOM 726 O O . ARG A 1 90 ? 1.301 -15.230 10.299 1.00 75.62 90 ARG A O 1
ATOM 733 N N . PHE A 1 91 ? 1.434 -13.300 9.145 1.00 70.75 91 PHE A N 1
ATOM 734 C CA . PHE A 1 91 ? 1.386 -12.445 10.327 1.00 70.75 91 PHE A CA 1
ATOM 735 C C . PHE A 1 91 ? -0.038 -12.409 10.877 1.00 70.75 91 PHE A C 1
ATOM 737 O O . PHE A 1 91 ? -0.236 -12.782 12.017 1.00 70.75 91 PHE A O 1
ATOM 744 N N . LYS A 1 92 ? -1.062 -12.149 10.061 1.00 66.12 92 LYS A N 1
ATOM 745 C CA . LYS A 1 92 ? -2.448 -12.031 10.556 1.00 66.12 92 LYS A CA 1
ATOM 746 C C . LYS A 1 92 ? -3.019 -13.269 11.285 1.00 66.12 92 LYS A C 1
ATOM 748 O O . LYS A 1 92 ? -4.020 -13.135 11.976 1.00 66.12 92 LYS A O 1
ATOM 753 N N . ILE A 1 93 ? -2.437 -14.457 11.090 1.00 60.19 93 ILE A N 1
ATOM 754 C CA . ILE A 1 93 ? -2.911 -15.735 11.660 1.00 60.19 93 ILE A CA 1
ATOM 755 C C . ILE A 1 93 ? -2.198 -16.099 12.986 1.00 60.19 93 ILE A C 1
ATOM 757 O O . ILE A 1 93 ? -2.618 -17.036 13.660 1.00 60.19 93 ILE A O 1
ATOM 761 N N . ARG A 1 94 ? -1.138 -15.381 13.380 1.00 53.47 94 ARG A N 1
ATOM 762 C CA . ARG A 1 94 ? -0.488 -15.539 14.695 1.00 53.47 94 ARG A CA 1
ATOM 763 C C . ARG A 1 94 ? -1.035 -14.538 15.700 1.00 53.47 94 ARG A C 1
ATOM 765 O O . ARG A 1 94 ? -1.178 -14.957 16.865 1.00 53.47 94 ARG A O 1
#

Sequence (94 aa):
MRLLIVGHSIVARLALYFASLNVFRIPPDLQIQFRGVSGAWVSNFFFLNWRVSVHDHNVIFLQVGENDVGILQPDQVVHNLVRLCMMMLRFKIR

Secondary structure (DSSP, 8-state):
-EEEEEESHHHHHHHHHHHH-SS----TT-EEEEEE-TT--TTTGGGSS-HHHHHT-SEEEEE--GGGTTTS-HHHHHHHHHHHHHHHHHHHT-

Organism: Sinanodonta woodiana (NCBI:txid1069815)

Foldseek 3Di:
DEEEEEEEPVLVVVVVVVVVDPPDDDPPPYHYHTHYHYLDALQRSVVRPCLVVLQVGPYYHYYHHPNVPPPDDPVVSVVSVVVVVVVSVVSNVD

Mean predicted aligned error: 6.08 Å

pLDDT: mean 79.89, std 9.12, range [53.47, 92.19]